Protein AF-A0A7J7NCN2-F1 (afdb_monomer_lite)

pLDDT: mean 70.01, std 17.48, range [32.94, 92.94]

Organism: NCBI:txid39325

Foldseek 3Di:
DKEWDKDFDQFDADPVVVVVDPDPQRAGFTQTFIDDPRDTPGGFGEDTPGDTPDPVCFAAVDDPVSCVPGDYLVVVLVVVCVVCPPAAYEYAPCVVVCSNSVHDDDPVSYHHLQCPPVCDDVNHGDDPQVVCCPPVVDHDDPTHNPD

Radius of gyration: 15.98 Å; chains: 1; bounding box: 39×32×40 Å

InterPro domains:
  IPR012337 Ribonuclease H-like superfamily [SSF53098] (34-145)
  IPR013520 Ribonuclease H-like domain [PF00929] (41-145)
  IPR013520 Ribonuclease H-like domain [SM00479] (7-146)
  IPR036397 Ribonuclease H superfamily [G3DSA:3.30.420.10] (26-146)
  IPR047021 RNA exonuclease REXO1/REXO3/REXO4-like [PTHR12801] (37-146)

Structure (mmCIF, N/CA/C/O backbone):
data_AF-A0A7J7NCN2-F1
#
_entry.id   AF-A0A7J7NCN2-F1
#
loop_
_atom_site.group_PDB
_atom_site.id
_atom_site.type_symbol
_atom_site.label_atom_id
_atom_site.label_alt_id
_atom_site.label_comp_id
_atom_site.label_asym_id
_atom_site.label_entity_id
_atom_site.label_seq_id
_atom_site.pdbx_PDB_ins_code
_atom_site.Cartn_x
_atom_site.Cartn_y
_atom_site.Cartn_z
_atom_site.occupancy
_atom_site.B_iso_or_equiv
_atom_site.auth_seq_id
_atom_site.auth_comp_id
_atom_site.auth_asym_id
_atom_site.auth_atom_id
_atom_site.pdbx_PDB_model_num
ATOM 1 N N . MET A 1 1 ? -15.466 -0.852 -0.815 1.00 41.69 1 MET A N 1
ATOM 2 C CA . MET A 1 1 ? -14.340 -0.878 0.136 1.00 41.69 1 MET A CA 1
ATOM 3 C C . MET A 1 1 ? -13.257 -1.763 -0.450 1.00 41.69 1 MET A C 1
ATOM 5 O O . MET A 1 1 ? -13.528 -2.941 -0.668 1.00 41.69 1 MET A O 1
ATOM 9 N N . ILE A 1 2 ? -12.103 -1.184 -0.772 1.00 48.12 2 ILE A N 1
ATOM 10 C CA . ILE A 1 2 ? -10.916 -1.919 -1.225 1.00 48.12 2 ILE A CA 1
ATOM 11 C C . ILE A 1 2 ? -9.876 -1.838 -0.115 1.00 48.12 2 ILE A C 1
ATOM 13 O O . ILE A 1 2 ? -9.614 -0.745 0.386 1.00 48.12 2 ILE A O 1
ATOM 17 N N . TYR A 1 3 ? -9.318 -2.981 0.271 1.00 45.12 3 TYR A N 1
ATOM 18 C CA . TYR A 1 3 ? -8.183 -3.043 1.174 1.00 45.12 3 TYR A CA 1
ATOM 19 C C . TYR A 1 3 ? -6.901 -3.167 0.356 1.00 45.12 3 TYR A C 1
ATOM 21 O O . TYR A 1 3 ? -6.768 -4.095 -0.439 1.00 45.12 3 TYR A O 1
ATOM 29 N N . ILE A 1 4 ? -5.984 -2.216 0.515 1.00 47.41 4 ILE A N 1
ATOM 30 C CA . ILE A 1 4 ? -4.667 -2.287 -0.121 1.00 47.41 4 ILE A CA 1
ATOM 31 C C . ILE A 1 4 ? -3.673 -2.668 0.963 1.00 47.41 4 ILE A C 1
ATOM 33 O O . ILE A 1 4 ? -3.488 -1.933 1.934 1.00 47.41 4 ILE A O 1
ATOM 37 N N . GLN A 1 5 ? -3.034 -3.815 0.775 1.00 47.44 5 GLN A N 1
ATOM 38 C CA . GLN A 1 5 ? -1.798 -4.139 1.461 1.00 47.44 5 GLN A CA 1
ATOM 39 C C . GLN A 1 5 ? -0.704 -4.091 0.409 1.00 47.44 5 GLN A C 1
ATOM 41 O O . GLN A 1 5 ? -0.437 -5.080 -0.270 1.00 47.44 5 GLN A O 1
ATOM 46 N N . GLY A 1 6 ? -0.110 -2.917 0.222 1.00 45.88 6 GLY A N 1
ATOM 47 C CA . GLY A 1 6 ? 1.096 -2.833 -0.574 1.00 45.88 6 GLY A CA 1
ATOM 48 C C . GLY A 1 6 ? 2.297 -3.131 0.312 1.00 45.88 6 GLY A C 1
ATOM 49 O O . GLY A 1 6 ? 2.403 -2.711 1.466 1.00 45.88 6 GLY A O 1
ATOM 50 N N . MET A 1 7 ? 3.207 -3.929 -0.225 1.00 47.91 7 MET A N 1
ATOM 51 C CA . MET A 1 7 ? 4.529 -4.097 0.343 1.00 47.91 7 MET A CA 1
ATOM 52 C C . MET A 1 7 ? 5.510 -3.357 -0.537 1.00 47.91 7 MET A C 1
ATOM 54 O O . MET A 1 7 ? 6.036 -3.885 -1.512 1.00 47.91 7 MET A O 1
ATOM 58 N N . PHE A 1 8 ? 5.773 -2.114 -0.163 1.00 46.22 8 PHE A N 1
ATOM 59 C CA . PHE A 1 8 ? 6.905 -1.388 -0.707 1.00 46.22 8 PHE A CA 1
ATOM 60 C C . PHE A 1 8 ? 8.116 -1.722 0.126 1.00 46.22 8 PHE A C 1
ATOM 62 O O . PHE A 1 8 ? 8.382 -1.106 1.159 1.00 46.22 8 PHE A O 1
ATOM 69 N N . LEU A 1 9 ? 8.843 -2.734 -0.326 1.00 42.78 9 LEU A N 1
ATOM 70 C CA . LEU A 1 9 ? 10.180 -2.951 0.176 1.00 42.78 9 LEU A CA 1
ATOM 71 C C . LEU A 1 9 ? 11.125 -2.026 -0.591 1.00 42.78 9 LEU A C 1
ATOM 73 O O . LEU A 1 9 ? 11.116 -2.023 -1.823 1.00 42.78 9 LEU A O 1
ATOM 77 N N . PRO A 1 10 ? 11.917 -1.202 0.115 1.00 41.31 10 PRO A N 1
ATOM 78 C CA . PRO A 1 10 ? 12.903 -0.370 -0.543 1.00 41.31 10 PRO A CA 1
ATOM 79 C C . PRO A 1 10 ? 13.975 -1.286 -1.135 1.00 41.31 10 PRO A C 1
ATOM 81 O O . PRO A 1 10 ? 14.637 -2.009 -0.384 1.00 41.31 10 PRO A O 1
ATOM 84 N N . PHE A 1 11 ? 14.136 -1.249 -2.457 1.00 44.00 11 PHE A N 1
ATOM 85 C CA . PHE A 1 11 ? 15.334 -1.732 -3.140 1.00 44.00 11 PHE A CA 1
ATOM 86 C C . PHE A 1 11 ? 16.257 -0.562 -3.436 1.00 44.00 11 PHE A C 1
ATOM 88 O O . PHE A 1 11 ? 15.847 0.599 -3.497 1.00 44.00 11 PHE A O 1
ATOM 95 N N . THR A 1 12 ? 17.521 -0.894 -3.632 1.00 40.44 12 THR A N 1
ATOM 96 C CA . THR A 1 12 ? 18.534 0.052 -4.077 1.00 40.44 12 THR A CA 1
ATOM 97 C C . THR A 1 12 ? 18.497 0.125 -5.605 1.00 40.44 12 THR A C 1
ATOM 99 O O . THR A 1 12 ? 18.320 -0.896 -6.273 1.00 40.44 12 THR A O 1
ATOM 102 N N . VAL A 1 13 ? 18.635 1.330 -6.159 1.00 40.75 13 VAL A N 1
ATOM 103 C CA . VAL A 1 13 ? 18.856 1.589 -7.595 1.00 40.75 13 VAL A CA 1
ATOM 104 C C . VAL A 1 13 ? 20.344 1.869 -7.838 1.00 40.75 13 VAL A C 1
ATOM 106 O O . VAL A 1 13 ? 21.108 2.040 -6.888 1.00 40.75 13 VAL A O 1
ATOM 109 N N . SER A 1 14 ? 20.810 1.871 -9.090 1.00 38.72 14 SER A N 1
ATOM 110 C CA . SER A 1 14 ? 22.231 2.120 -9.374 1.00 38.72 14 SER A CA 1
ATOM 111 C C . SER A 1 14 ? 22.681 3.518 -8.905 1.00 38.72 14 SER A C 1
ATOM 113 O O . SER A 1 14 ? 21.959 4.507 -9.037 1.00 38.72 14 SER A O 1
ATOM 115 N N . ARG A 1 15 ? 23.920 3.617 -8.391 1.00 42.84 15 ARG A N 1
ATOM 116 C CA . ARG A 1 15 ? 24.524 4.875 -7.889 1.00 42.84 15 ARG A CA 1
ATOM 117 C C . ARG A 1 15 ? 24.572 6.002 -8.928 1.00 42.84 15 ARG A C 1
ATOM 119 O O . ARG A 1 15 ? 24.585 7.176 -8.568 1.00 42.84 15 ARG A O 1
ATOM 126 N N . GLU A 1 16 ? 24.641 5.655 -10.209 1.00 46.47 16 GLU A N 1
ATOM 127 C CA . GLU A 1 16 ? 24.637 6.610 -11.325 1.00 46.47 16 GLU A CA 1
ATOM 128 C C . GLU A 1 16 ? 23.280 7.320 -11.449 1.00 46.47 16 GLU A C 1
ATOM 130 O O . GLU A 1 16 ? 23.233 8.518 -11.728 1.00 46.47 16 GLU A O 1
ATOM 135 N N . TYR A 1 17 ? 22.184 6.620 -11.141 1.00 46.00 17 TYR A N 1
ATOM 136 C CA . TYR A 1 17 ? 20.831 7.162 -11.187 1.00 46.00 17 TYR A CA 1
ATOM 137 C C . TYR A 1 17 ? 20.506 8.035 -9.966 1.00 46.00 17 TYR A C 1
ATOM 139 O O . TYR A 1 17 ? 19.959 9.127 -10.142 1.00 46.00 17 TYR A O 1
ATOM 147 N N . GLU A 1 18 ? 20.921 7.629 -8.754 1.00 46.97 18 GLU A N 1
ATOM 148 C CA . GLU A 1 18 ? 20.779 8.440 -7.524 1.00 46.97 18 GLU A CA 1
ATOM 149 C C . GLU A 1 18 ? 21.365 9.852 -7.683 1.00 46.97 18 GLU A C 1
ATOM 151 O O . GLU A 1 18 ? 20.870 10.809 -7.095 1.00 46.97 18 GLU A O 1
ATOM 156 N N . ARG A 1 19 ? 22.411 9.992 -8.508 1.00 45.38 19 ARG A N 1
ATOM 157 C CA . ARG A 1 19 ? 23.046 11.280 -8.816 1.00 45.38 19 ARG A CA 1
ATOM 158 C C . ARG A 1 19 ? 22.308 12.095 -9.881 1.00 45.38 19 ARG A C 1
ATOM 160 O O . ARG A 1 19 ? 22.432 13.317 -9.882 1.00 45.38 19 ARG A O 1
ATOM 167 N N . SER A 1 20 ? 21.567 11.447 -10.782 1.00 41.50 20 SER A N 1
ATOM 168 C CA . SER A 1 20 ? 20.854 12.108 -11.887 1.00 41.50 20 SER A CA 1
ATOM 169 C C . SER A 1 20 ? 19.503 12.699 -11.466 1.00 41.50 20 SER A C 1
ATOM 171 O O . SER A 1 20 ? 19.080 13.729 -11.994 1.00 41.50 20 SER A O 1
ATOM 173 N N . VAL A 1 21 ? 18.847 12.106 -10.464 1.00 45.19 21 VAL A N 1
ATOM 174 C CA . VAL A 1 21 ? 17.552 12.568 -9.960 1.00 45.19 21 VAL A CA 1
ATOM 175 C C . VAL A 1 21 ? 17.769 13.379 -8.686 1.00 45.19 21 VAL A C 1
ATOM 177 O O . VAL A 1 21 ? 17.943 12.830 -7.605 1.00 45.19 21 VAL A O 1
ATOM 180 N N . LYS A 1 22 ? 17.704 14.714 -8.779 1.00 33.81 22 LYS A N 1
ATOM 181 C CA . LYS A 1 22 ? 17.695 15.638 -7.619 1.00 33.81 22 LYS A CA 1
ATOM 182 C C . LYS A 1 22 ? 16.411 15.540 -6.764 1.00 33.81 22 LYS A C 1
ATOM 184 O O . LYS A 1 22 ? 15.972 16.530 -6.184 1.00 33.81 22 LYS A O 1
ATOM 189 N N . ALA A 1 23 ? 15.777 14.374 -6.691 1.00 36.94 23 ALA A N 1
ATOM 190 C CA . ALA A 1 23 ? 14.61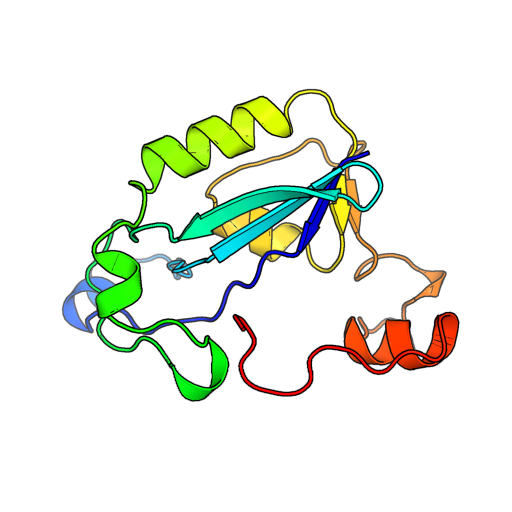9 14.117 -5.849 1.00 36.94 23 ALA A CA 1
ATOM 191 C C . ALA A 1 23 ? 14.693 12.675 -5.320 1.00 36.94 23 ALA A C 1
ATOM 193 O O . ALA A 1 23 ? 14.794 11.748 -6.122 1.00 36.94 23 ALA A O 1
ATOM 194 N N . PRO A 1 24 ? 14.616 12.451 -3.996 1.00 32.94 24 PRO A N 1
ATOM 195 C CA . PRO A 1 24 ? 14.602 11.112 -3.422 1.00 32.94 24 PRO A CA 1
ATOM 196 C C . PRO A 1 24 ? 13.253 10.444 -3.730 1.00 32.94 24 PRO A C 1
ATOM 198 O O . PRO A 1 24 ? 12.290 10.529 -2.959 1.00 32.94 24 PRO A O 1
ATOM 201 N N . GLY A 1 25 ? 13.154 9.824 -4.904 1.00 39.91 25 GLY A N 1
ATOM 202 C CA . GLY A 1 25 ? 12.074 8.920 -5.271 1.00 39.91 25 GLY A CA 1
ATOM 203 C C . GLY A 1 25 ? 12.375 7.532 -4.718 1.00 39.91 25 GLY A C 1
ATOM 204 O O . GLY A 1 25 ? 13.391 6.939 -5.050 1.00 39.91 25 GLY A O 1
ATOM 205 N N . GLN A 1 26 ? 11.512 7.006 -3.849 1.00 40.53 26 GLN A N 1
ATOM 206 C CA . GLN A 1 26 ? 11.526 5.577 -3.538 1.00 40.53 26 GLN A CA 1
ATOM 207 C C . GLN A 1 26 ? 11.023 4.839 -4.776 1.00 40.53 26 GLN A C 1
ATOM 209 O O . GLN A 1 26 ? 9.851 4.960 -5.129 1.00 40.53 26 GLN A O 1
ATOM 214 N N . HIS A 1 27 ? 11.918 4.124 -5.449 1.00 47.00 27 HIS A N 1
ATOM 215 C CA . HIS A 1 27 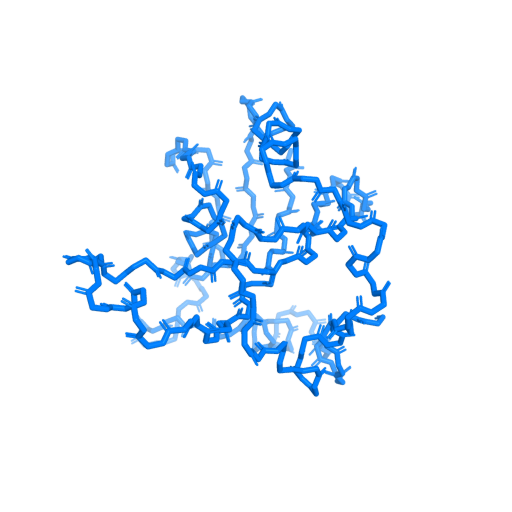? 11.556 3.233 -6.542 1.00 47.00 27 HIS A CA 1
ATOM 216 C C . HIS A 1 27 ? 10.927 1.967 -5.953 1.00 47.00 27 HIS A C 1
ATOM 218 O O . HIS A 1 27 ? 11.297 1.543 -4.855 1.00 47.00 27 HIS A O 1
ATOM 224 N N . SER A 1 28 ? 9.942 1.393 -6.650 1.00 46.00 28 SER A N 1
ATOM 225 C CA . SER A 1 28 ? 9.103 0.289 -6.162 1.00 46.00 28 SER A CA 1
ATOM 226 C C . SER A 1 28 ? 9.119 -0.961 -7.058 1.00 46.00 28 SER A C 1
ATOM 228 O O . SER A 1 28 ? 8.935 -0.901 -8.268 1.00 46.00 28 SER A O 1
ATOM 230 N N . LEU A 1 29 ? 9.387 -2.094 -6.409 1.00 45.12 29 LEU A N 1
ATOM 231 C CA . LEU A 1 29 ? 9.330 -3.467 -6.884 1.00 45.12 29 LEU A CA 1
ATOM 232 C C . LEU A 1 29 ? 8.312 -4.084 -5.953 1.00 45.12 29 LEU A C 1
ATOM 234 O O . LEU A 1 29 ? 8.576 -4.214 -4.757 1.00 45.12 29 LEU A O 1
ATOM 238 N N . GLY A 1 30 ? 7.128 -4.349 -6.473 1.00 48.34 30 GLY A N 1
ATOM 239 C CA . GLY A 1 30 ? 6.011 -4.770 -5.654 1.00 48.34 30 GLY A CA 1
ATOM 240 C C . GLY A 1 30 ? 5.27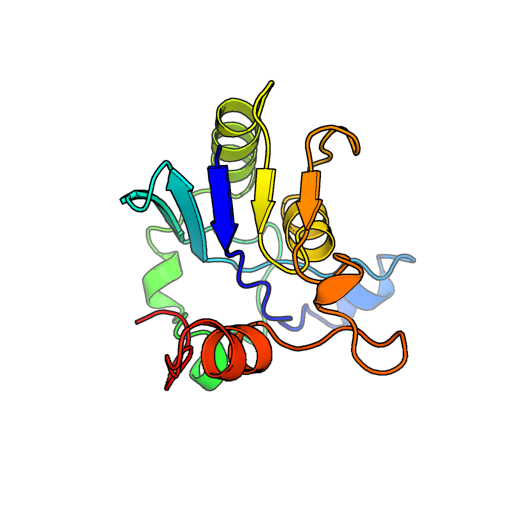3 -5.908 -6.322 1.00 48.34 30 GLY A C 1
ATOM 241 O O . GLY A 1 30 ? 4.950 -5.846 -7.507 1.00 48.34 30 GLY A O 1
ATOM 242 N N . CYS A 1 31 ? 4.997 -6.934 -5.531 1.00 47.09 31 CYS A N 1
ATOM 243 C CA . CYS A 1 31 ? 3.719 -7.615 -5.612 1.00 47.09 31 CYS A CA 1
ATOM 244 C C . CYS A 1 31 ? 2.685 -6.641 -5.016 1.00 47.09 31 CYS A C 1
ATOM 246 O O . CYS A 1 31 ? 2.873 -6.122 -3.909 1.00 47.09 31 CYS A O 1
ATOM 248 N N . HIS A 1 32 ? 1.646 -6.302 -5.778 1.00 56.12 32 HIS A N 1
ATOM 249 C CA . HIS A 1 32 ? 0.531 -5.512 -5.257 1.00 56.12 32 HIS A CA 1
ATOM 250 C C . HIS A 1 32 ? -0.617 -6.458 -4.965 1.00 56.12 32 HIS A C 1
ATOM 252 O O . HIS A 1 32 ? -1.162 -7.026 -5.904 1.00 56.12 32 HIS A O 1
ATOM 258 N N . ILE A 1 33 ? -1.005 -6.574 -3.694 1.00 53.09 33 ILE A N 1
ATOM 259 C CA . ILE A 1 33 ? -2.192 -7.331 -3.314 1.00 53.09 33 ILE A CA 1
ATOM 260 C C . ILE A 1 33 ? -3.315 -6.348 -2.988 1.00 53.09 33 ILE A C 1
ATOM 262 O O . ILE A 1 33 ? -3.281 -5.645 -1.971 1.00 53.09 33 ILE A O 1
ATOM 266 N N . LEU A 1 34 ? -4.315 -6.268 -3.867 1.00 55.03 34 LEU A N 1
ATOM 267 C CA . LEU A 1 34 ? -5.569 -5.583 -3.560 1.00 55.03 34 LEU A CA 1
ATOM 268 C C . LEU A 1 34 ? -6.616 -6.610 -3.157 1.00 55.03 34 LEU A C 1
ATOM 270 O O . LEU A 1 34 ? -6.830 -7.606 -3.845 1.00 55.03 34 LEU A O 1
ATOM 274 N N . PHE A 1 35 ? -7.317 -6.324 -2.065 1.00 49.50 35 PHE A N 1
ATOM 275 C CA . PHE A 1 35 ? -8.423 -7.128 -1.576 1.00 49.50 35 PHE A CA 1
ATOM 276 C C . PHE A 1 35 ? -9.743 -6.369 -1.707 1.00 49.50 35 PHE A C 1
ATOM 278 O O . PHE A 1 35 ? -9.841 -5.183 -1.387 1.00 49.50 35 PHE A O 1
ATOM 285 N N . ILE A 1 36 ? -10.809 -7.066 -2.089 1.00 49.00 36 ILE A N 1
ATOM 286 C CA . ILE A 1 36 ? -12.184 -6.564 -1.999 1.00 49.00 36 ILE A CA 1
ATOM 287 C C . ILE A 1 36 ? -12.985 -7.556 -1.167 1.00 49.00 36 ILE A C 1
ATOM 289 O O . ILE A 1 36 ? -13.110 -8.721 -1.531 1.00 49.00 36 ILE A O 1
ATOM 293 N N . LYS A 1 37 ? -13.544 -7.086 -0.043 1.00 51.91 37 LYS A N 1
ATOM 294 C CA . LYS A 1 37 ? -14.352 -7.908 0.880 1.00 51.91 37 LYS A CA 1
ATOM 295 C C . LYS A 1 37 ? -13.644 -9.204 1.333 1.00 51.91 37 LYS A C 1
ATOM 297 O O . LYS A 1 37 ? -14.283 -10.239 1.455 1.00 51.91 37 LYS A O 1
ATOM 302 N N . GLY A 1 38 ? -12.330 -9.144 1.560 1.00 57.22 38 GLY A N 1
ATOM 303 C CA . GLY A 1 38 ? -11.530 -10.291 2.013 1.00 57.22 38 GLY A CA 1
ATOM 304 C C . GLY A 1 38 ? -11.015 -11.213 0.903 1.00 57.22 38 GLY A C 1
ATOM 305 O O . GLY A 1 38 ? -10.211 -12.086 1.196 1.00 57.22 38 GLY A O 1
ATOM 306 N N . ASN A 1 39 ? -11.399 -10.994 -0.358 1.00 59.38 39 ASN A N 1
ATOM 307 C CA . ASN A 1 39 ? -10.870 -11.749 -1.496 1.00 59.38 39 ASN A CA 1
ATOM 308 C C . ASN A 1 39 ? -9.761 -10.968 -2.192 1.00 59.38 39 ASN A C 1
ATOM 310 O O . ASN A 1 39 ?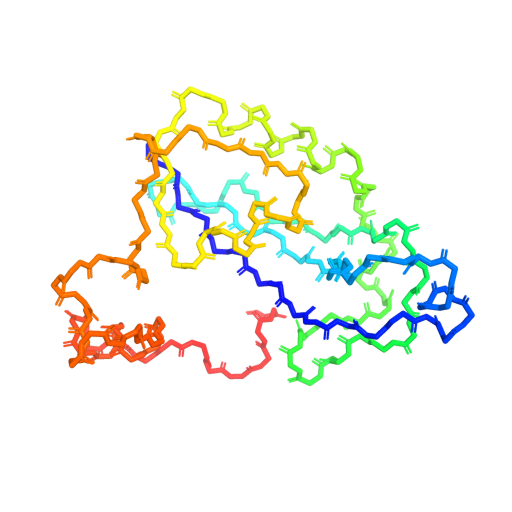 -9.926 -9.769 -2.431 1.00 59.38 39 ASN A O 1
ATOM 314 N N . VAL A 1 40 ? -8.672 -11.648 -2.547 1.00 67.12 40 VAL A N 1
ATOM 315 C CA . VAL A 1 40 ? -7.628 -11.104 -3.423 1.00 67.12 40 VAL A CA 1
ATOM 316 C C . VAL A 1 40 ? -8.243 -10.858 -4.799 1.00 67.12 40 VAL A C 1
ATOM 318 O O . VAL A 1 40 ? -8.786 -11.774 -5.411 1.00 67.12 40 VAL A O 1
ATOM 321 N N . VAL A 1 41 ? -8.197 -9.615 -5.271 1.00 70.81 41 VAL A N 1
ATOM 322 C CA . VAL A 1 41 ? -8.700 -9.220 -6.601 1.00 70.81 41 VAL A CA 1
ATOM 32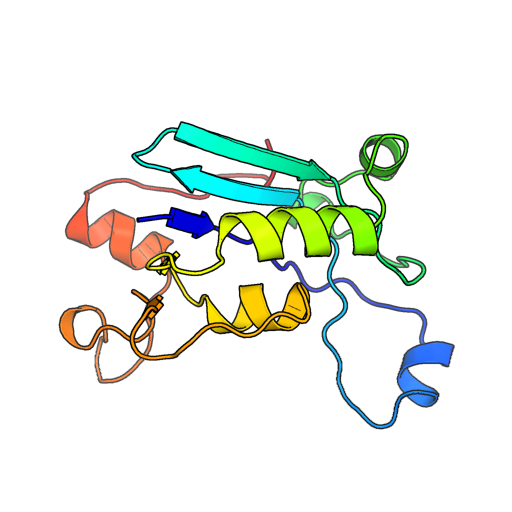3 C C . VAL A 1 41 ? -7.595 -8.784 -7.550 1.00 70.81 41 VAL A C 1
ATOM 325 O O . VAL A 1 41 ? -7.838 -8.605 -8.739 1.00 70.81 41 VAL A O 1
ATOM 328 N N . TYR A 1 42 ? -6.395 -8.586 -7.022 1.00 72.19 42 TYR A N 1
ATOM 329 C CA . TYR A 1 42 ? -5.215 -8.246 -7.788 1.00 72.19 42 TYR A CA 1
ATOM 330 C C . TYR A 1 42 ? -4.018 -8.744 -6.997 1.00 72.19 42 TYR A C 1
ATOM 332 O O . TYR A 1 42 ? -3.883 -8.347 -5.845 1.00 72.19 42 TYR A O 1
ATOM 340 N N . ASP A 1 43 ? -3.220 -9.621 -7.591 1.00 75.62 43 ASP A N 1
ATOM 341 C CA . ASP A 1 43 ? -1.960 -10.124 -7.047 1.00 75.62 43 ASP A CA 1
ATOM 342 C C . ASP A 1 43 ? -1.041 -10.424 -8.227 1.00 75.62 43 ASP A C 1
ATOM 344 O O . ASP A 1 43 ? -1.211 -11.408 -8.944 1.00 75.62 43 ASP A O 1
ATOM 348 N N . GLU A 1 44 ? -0.152 -9.480 -8.510 1.00 74.12 44 GLU A N 1
ATOM 349 C CA . GLU A 1 44 ? 0.681 -9.499 -9.705 1.00 74.12 44 GLU A CA 1
ATOM 350 C C . GLU A 1 44 ? 2.082 -9.006 -9.365 1.00 74.12 44 GLU A C 1
ATOM 352 O O . GLU A 1 44 ? 2.250 -7.979 -8.695 1.00 74.12 44 GLU A O 1
ATOM 357 N N . TYR A 1 45 ? 3.096 -9.690 -9.898 1.00 74.94 45 TYR A N 1
ATOM 358 C CA . TYR A 1 45 ? 4.456 -9.166 -9.914 1.00 74.94 45 TYR A CA 1
ATOM 359 C C . TYR A 1 45 ? 4.554 -8.038 -10.935 1.00 74.94 45 TYR A C 1
ATOM 361 O O . TYR A 1 45 ? 4.200 -8.213 -12.104 1.00 74.94 45 TYR A O 1
ATOM 369 N N . VAL A 1 46 ? 5.093 -6.897 -10.514 1.00 75.31 46 VAL A N 1
ATOM 370 C CA . VAL A 1 46 ? 5.274 -5.738 -11.388 1.00 75.31 46 VAL A CA 1
ATOM 371 C C . VAL A 1 46 ? 6.749 -5.493 -11.655 1.00 75.31 46 VAL A C 1
ATOM 373 O O . VAL A 1 46 ? 7.572 -5.406 -10.741 1.00 75.31 46 VAL A O 1
ATOM 376 N N . ARG A 1 47 ? 7.088 -5.371 -12.941 1.00 73.19 47 ARG A N 1
ATOM 377 C CA . ARG A 1 47 ? 8.425 -5.007 -13.385 1.00 73.19 47 ARG A CA 1
ATOM 378 C C . ARG A 1 47 ? 8.643 -3.521 -13.092 1.00 73.19 47 ARG A C 1
ATOM 380 O O . ARG A 1 47 ? 7.866 -2.700 -13.576 1.00 73.19 47 ARG A O 1
ATOM 387 N N . PRO A 1 48 ? 9.689 -3.162 -12.339 1.00 69.38 48 PRO A N 1
ATOM 388 C CA . PRO A 1 48 ? 10.008 -1.771 -12.066 1.00 69.38 48 PRO A CA 1
ATOM 389 C C . PRO A 1 48 ? 10.430 -1.075 -13.358 1.00 69.38 48 PRO A C 1
ATOM 391 O O . PRO A 1 48 ? 10.990 -1.703 -14.258 1.00 69.38 48 PRO A O 1
ATOM 394 N N . MET A 1 49 ? 10.194 0.235 -13.428 1.00 66.88 49 MET A N 1
ATOM 395 C CA . MET A 1 49 ? 10.654 1.046 -14.562 1.00 66.88 49 MET A CA 1
ATOM 396 C C . MET A 1 49 ? 12.185 1.087 -14.668 1.00 66.88 49 MET A C 1
ATOM 398 O O . MET A 1 49 ? 12.718 1.263 -15.757 1.00 66.88 49 MET A O 1
ATOM 402 N N . GLU A 1 50 ? 12.878 0.897 -13.543 1.00 68.44 50 GLU A N 1
ATOM 403 C CA . GLU A 1 50 ? 14.330 1.011 -13.431 1.00 68.44 50 GLU A CA 1
ATOM 404 C C . GLU A 1 50 ? 14.999 -0.333 -13.146 1.00 68.44 50 GLU A C 1
ATOM 406 O O . GLU A 1 50 ? 14.402 -1.254 -12.577 1.00 68.44 50 GLU A O 1
ATOM 411 N N . ARG A 1 51 ? 16.285 -0.437 -13.500 1.00 66.25 51 ARG A N 1
ATOM 412 C CA . ARG A 1 51 ? 17.075 -1.640 -13.229 1.00 66.25 51 ARG A CA 1
ATOM 413 C C . ARG A 1 51 ? 17.271 -1.832 -11.726 1.00 66.25 51 ARG A C 1
ATOM 415 O O . ARG A 1 51 ? 17.811 -0.978 -11.027 1.00 66.25 51 ARG A O 1
ATOM 422 N N . VAL A 1 52 ? 16.914 -3.021 -11.263 1.00 66.38 52 VAL A N 1
ATOM 423 C CA . VAL A 1 52 ? 17.113 -3.454 -9.880 1.00 66.38 52 VAL A CA 1
ATOM 424 C C . VAL A 1 52 ? 18.555 -3.885 -9.671 1.00 66.38 52 VAL A C 1
ATOM 426 O O . VAL A 1 52 ? 19.060 -4.708 -10.438 1.00 66.38 52 VAL A O 1
ATOM 429 N N . VAL A 1 53 ? 19.201 -3.366 -8.625 1.00 66.25 53 VAL A N 1
ATOM 430 C CA . VAL A 1 53 ? 20.521 -3.852 -8.184 1.00 66.25 53 VAL A CA 1
ATOM 431 C C . VAL A 1 53 ? 20.445 -4.781 -6.972 1.00 66.25 53 VAL A C 1
ATOM 433 O O . VAL A 1 53 ? 21.307 -5.643 -6.848 1.00 66.25 53 VAL A O 1
ATOM 436 N N . ASP A 1 54 ? 19.407 -4.682 -6.135 1.00 65.75 54 ASP A N 1
ATOM 437 C CA . ASP A 1 54 ? 19.182 -5.606 -5.014 1.00 65.75 54 ASP A CA 1
ATOM 438 C C . ASP A 1 54 ? 17.684 -5.862 -4.772 1.00 65.75 54 ASP A C 1
ATOM 440 O O . ASP A 1 54 ? 16.922 -4.935 -4.514 1.00 65.75 54 ASP A O 1
ATOM 444 N N . PHE A 1 55 ? 17.258 -7.125 -4.837 1.00 64.50 55 PHE A N 1
ATOM 445 C CA . PHE A 1 55 ? 15.866 -7.542 -4.616 1.00 64.50 55 PHE A CA 1
ATOM 446 C C . PHE A 1 55 ? 15.504 -7.719 -3.139 1.00 64.50 55 PHE A C 1
ATOM 448 O O . PHE A 1 55 ? 14.317 -7.812 -2.814 1.00 64.50 55 PHE A O 1
ATOM 455 N N . ARG A 1 56 ? 16.506 -7.797 -2.249 1.00 63.88 56 ARG A N 1
ATOM 456 C CA . ARG A 1 56 ? 16.340 -8.091 -0.818 1.00 63.88 56 ARG A CA 1
ATOM 457 C C . ARG A 1 56 ? 15.457 -9.315 -0.574 1.00 63.88 56 ARG A C 1
ATOM 459 O O . ARG A 1 56 ? 14.524 -9.261 0.224 1.00 63.88 56 ARG A O 1
ATOM 466 N N . THR A 1 57 ? 15.742 -10.403 -1.290 1.00 68.06 57 THR A N 1
ATOM 467 C CA . THR A 1 57 ? 14.923 -11.627 -1.360 1.00 68.06 57 THR A CA 1
ATOM 468 C C . THR A 1 57 ? 14.535 -12.184 0.010 1.00 68.06 57 THR A C 1
ATOM 470 O O . THR A 1 57 ? 13.404 -12.609 0.180 1.00 68.06 57 THR A O 1
ATOM 473 N N . GLU A 1 58 ? 15.423 -12.124 1.005 1.00 64.44 58 GLU A N 1
ATOM 474 C CA . GLU A 1 58 ? 15.154 -12.597 2.379 1.00 64.44 58 GLU A CA 1
ATOM 475 C C . GLU A 1 58 ? 13.980 -11.870 3.053 1.00 64.44 58 GLU A C 1
ATOM 477 O O . GLU A 1 58 ? 13.350 -12.383 3.972 1.00 64.44 58 GLU A O 1
ATOM 482 N N . ILE A 1 59 ? 13.696 -10.651 2.595 1.00 60.66 59 ILE A N 1
ATOM 483 C CA . ILE A 1 59 ? 12.616 -9.808 3.096 1.00 60.66 59 ILE A CA 1
ATOM 484 C C . ILE A 1 59 ? 11.460 -9.820 2.092 1.00 60.66 59 ILE A C 1
ATOM 486 O O . ILE A 1 59 ? 10.304 -9.957 2.481 1.00 60.66 59 ILE A O 1
ATOM 490 N N . SER A 1 60 ? 11.747 -9.693 0.795 1.00 61.12 60 SER A N 1
ATOM 491 C CA . SER A 1 60 ? 10.721 -9.556 -0.241 1.00 61.12 60 SER A CA 1
ATOM 492 C C . SER A 1 60 ? 10.105 -10.858 -0.713 1.00 61.12 60 SER A C 1
ATOM 494 O O . SER A 1 60 ? 8.985 -10.824 -1.208 1.00 61.12 60 SER A O 1
ATOM 496 N N . GLY A 1 61 ? 10.812 -11.981 -0.609 1.00 68.50 61 GLY A N 1
ATOM 497 C CA . GLY A 1 61 ? 10.471 -13.226 -1.300 1.00 68.50 61 GLY A CA 1
ATOM 498 C C . GLY A 1 61 ? 10.624 -13.149 -2.828 1.00 68.50 61 GLY A C 1
ATOM 499 O O . GLY A 1 61 ? 10.539 -14.174 -3.500 1.00 68.50 61 GLY A O 1
ATOM 500 N N . ILE A 1 62 ? 10.894 -11.964 -3.400 1.00 71.00 62 ILE A N 1
ATOM 501 C CA . ILE A 1 62 ? 10.966 -11.742 -4.849 1.00 71.00 62 ILE A CA 1
ATOM 502 C C . ILE A 1 62 ? 12.321 -12.206 -5.368 1.00 71.00 62 ILE A C 1
ATOM 504 O O . ILE A 1 62 ? 13.376 -11.731 -4.948 1.00 71.00 62 ILE A O 1
ATOM 508 N N . ARG A 1 63 ? 12.293 -13.096 -6.354 1.00 75.19 63 ARG A N 1
ATOM 509 C CA . ARG A 1 63 ? 13.472 -13.612 -7.044 1.00 75.19 63 ARG A CA 1
ATOM 510 C C . ARG A 1 63 ? 13.485 -13.111 -8.489 1.00 75.19 63 ARG A C 1
ATOM 512 O O . ARG A 1 63 ? 12.431 -12.884 -9.082 1.00 75.19 63 ARG A O 1
ATOM 519 N N . PRO A 1 64 ? 14.660 -13.044 -9.142 1.00 74.81 64 PRO A N 1
ATOM 520 C CA . PRO A 1 64 ? 14.747 -12.647 -10.552 1.00 74.81 64 PRO A CA 1
ATOM 521 C C . PRO A 1 64 ? 13.851 -13.475 -11.488 1.00 74.81 64 PRO A C 1
ATOM 523 O O . PRO A 1 64 ? 13.388 -12.988 -12.517 1.00 74.81 64 PRO A O 1
ATOM 526 N N . ARG A 1 65 ? 13.579 -14.738 -11.126 1.00 80.00 65 ARG A N 1
ATOM 527 C CA . ARG A 1 65 ? 12.694 -15.626 -11.889 1.00 80.00 65 ARG A CA 1
ATOM 528 C C . ARG A 1 65 ? 11.231 -15.177 -11.885 1.00 80.00 65 ARG A C 1
ATOM 530 O O . ARG A 1 65 ? 10.567 -15.419 -12.889 1.00 80.00 65 ARG A O 1
ATOM 537 N N . ASP A 1 66 ? 10.774 -14.516 -10.828 1.00 72.94 66 ASP A N 1
ATOM 538 C CA . ASP A 1 66 ? 9.385 -14.067 -10.677 1.00 72.94 66 ASP A CA 1
ATOM 539 C C . ASP A 1 66 ? 9.109 -12.877 -11.611 1.00 72.94 66 ASP A C 1
ATOM 541 O O . ASP A 1 66 ? 8.027 -12.733 -12.175 1.00 72.94 66 ASP A O 1
ATOM 545 N N . LEU A 1 67 ? 10.155 -12.106 -11.933 1.00 73.25 67 LEU A N 1
ATOM 546 C CA . LEU A 1 67 ? 10.088 -10.991 -12.880 1.00 73.25 67 LEU A CA 1
ATOM 547 C C . LEU A 1 67 ? 10.050 -11.396 -14.358 1.00 73.25 67 LEU A C 1
ATOM 549 O O . LEU A 1 67 ? 9.823 -10.544 -15.227 1.00 73.25 67 LEU A O 1
ATOM 553 N N . ARG A 1 68 ? 10.228 -12.687 -14.671 1.00 76.38 68 ARG A N 1
ATOM 554 C CA . ARG A 1 68 ? 10.112 -13.182 -16.052 1.00 76.38 68 ARG A CA 1
ATOM 555 C C . ARG A 1 68 ? 8.689 -13.056 -16.591 1.00 76.38 68 ARG A C 1
ATOM 557 O O . ARG A 1 68 ? 8.532 -12.781 -17.774 1.00 76.38 68 ARG A O 1
ATOM 564 N N . LYS A 1 69 ? 7.684 -13.219 -15.725 1.00 74.75 69 LYS A N 1
ATOM 565 C CA . LYS A 1 69 ? 6.256 -13.074 -16.057 1.00 74.75 69 LYS A CA 1
ATOM 566 C C . LYS A 1 69 ? 5.633 -11.796 -15.486 1.00 74.75 69 LYS A C 1
ATOM 568 O O . LYS A 1 69 ? 4.422 -11.636 -15.563 1.00 74.75 69 LYS A O 1
ATOM 573 N N . ALA A 1 70 ? 6.442 -10.906 -14.914 1.00 76.56 70 ALA A N 1
ATOM 574 C CA . ALA A 1 70 ? 5.933 -9.686 -14.308 1.00 76.56 70 ALA A CA 1
ATOM 575 C C . ALA A 1 70 ? 5.308 -8.750 -15.347 1.00 76.56 70 ALA A C 1
ATOM 577 O O . ALA A 1 70 ? 5.859 -8.555 -16.437 1.00 76.56 70 ALA A O 1
ATOM 578 N N . LYS A 1 71 ? 4.182 -8.143 -14.970 1.00 80.75 71 LYS A N 1
ATOM 579 C CA . LYS A 1 71 ? 3.507 -7.108 -15.753 1.00 80.75 71 LYS A CA 1
ATOM 580 C C . LYS A 1 71 ? 4.352 -5.842 -15.812 1.00 80.75 71 LYS A C 1
ATOM 582 O O . LYS A 1 71 ? 5.104 -5.534 -14.888 1.00 80.75 71 LYS A O 1
ATOM 587 N N . ASP A 1 72 ? 4.199 -5.081 -16.889 1.00 82.19 72 ASP A N 1
ATOM 588 C CA . ASP A 1 72 ? 4.784 -3.745 -16.977 1.00 82.19 72 ASP A CA 1
ATOM 589 C C . ASP A 1 72 ? 4.153 -2.809 -15.935 1.00 82.19 72 ASP A C 1
ATOM 591 O O . ASP A 1 72 ? 2.938 -2.846 -15.712 1.00 82.19 72 ASP A O 1
ATOM 595 N N . PHE A 1 73 ? 4.967 -1.945 -15.321 1.00 81.06 73 PHE A N 1
ATOM 596 C CA . PHE A 1 73 ? 4.493 -1.000 -14.314 1.00 81.06 73 PHE A CA 1
ATOM 597 C C . PHE A 1 73 ? 3.337 -0.137 -14.804 1.00 81.06 73 PHE A C 1
ATOM 599 O O . PHE A 1 73 ? 2.386 0.061 -14.059 1.00 81.06 73 PHE A O 1
ATOM 606 N N . ARG A 1 74 ? 3.375 0.374 -16.040 1.00 82.38 74 ARG A N 1
ATOM 607 C CA . ARG A 1 74 ? 2.322 1.269 -16.545 1.00 82.38 74 ARG A CA 1
ATOM 608 C C . ARG A 1 74 ? 0.993 0.541 -16.708 1.00 82.38 74 ARG A C 1
ATOM 610 O O . ARG A 1 74 ? -0.059 1.133 -16.474 1.00 82.38 74 ARG A O 1
ATOM 617 N N . VAL A 1 75 ? 1.041 -0.738 -17.082 1.00 86.12 75 VAL A N 1
ATOM 618 C CA . VAL A 1 75 ? -0.149 -1.594 -17.182 1.00 86.12 75 VAL A CA 1
ATOM 619 C C . VAL A 1 75 ? -0.731 -1.821 -15.792 1.00 86.12 75 VAL A C 1
ATOM 621 O O . VAL A 1 75 ? -1.892 -1.495 -15.563 1.00 86.12 75 VAL A O 1
ATOM 624 N N . ALA A 1 76 ? 0.096 -2.271 -14.846 1.00 82.75 76 ALA A N 1
ATOM 625 C CA . ALA A 1 76 ? -0.328 -2.504 -13.470 1.00 82.75 76 ALA A CA 1
ATOM 626 C C . ALA A 1 76 ? -0.855 -1.227 -12.799 1.00 82.75 76 ALA A C 1
ATOM 628 O O . ALA A 1 76 ? -1.910 -1.230 -12.174 1.00 82.75 76 ALA A O 1
ATOM 629 N N . GLN A 1 77 ? -0.159 -0.104 -12.979 1.00 84.19 77 GLN A N 1
ATOM 630 C CA . GLN A 1 77 ? -0.570 1.201 -12.476 1.00 84.19 77 GLN A CA 1
ATOM 631 C C . GLN A 1 77 ? -1.954 1.588 -13.000 1.00 84.19 77 GLN A C 1
ATOM 633 O O . GLN A 1 77 ? -2.790 2.038 -12.217 1.00 84.19 77 GLN A O 1
ATOM 638 N N . LYS A 1 78 ? -2.205 1.418 -14.304 1.00 87.88 78 LYS A N 1
ATOM 639 C CA . LYS A 1 78 ? -3.501 1.722 -14.916 1.00 87.88 78 LYS A CA 1
ATOM 640 C C . LYS A 1 78 ? -4.602 0.814 -14.369 1.00 87.88 78 LYS A C 1
ATOM 642 O O . LYS A 1 78 ? -5.639 1.321 -13.956 1.00 87.88 78 LYS A O 1
ATOM 647 N N . GLU A 1 79 ? -4.358 -0.494 -14.309 1.00 85.56 79 GLU A N 1
ATOM 648 C CA . GLU A 1 79 ? -5.305 -1.467 -13.750 1.00 85.56 79 GLU A CA 1
ATOM 649 C C . GLU A 1 79 ? -5.670 -1.103 -12.303 1.00 85.56 79 GLU A C 1
ATOM 651 O O . GLU A 1 79 ? -6.850 -1.032 -11.954 1.00 85.56 79 GLU A O 1
ATOM 656 N N . VAL A 1 80 ? -4.676 -0.775 -11.470 1.00 83.06 80 VAL A N 1
ATOM 657 C CA . VAL A 1 80 ? -4.913 -0.338 -10.090 1.00 83.06 80 VAL A CA 1
ATOM 658 C C . VAL A 1 80 ? -5.662 0.991 -10.034 1.00 83.06 80 VAL A C 1
ATOM 660 O O . VAL A 1 80 ? -6.616 1.104 -9.266 1.00 83.06 80 VAL A O 1
ATOM 663 N N . ALA A 1 81 ? -5.288 1.977 -10.851 1.00 87.12 81 ALA A N 1
ATOM 664 C CA . ALA A 1 81 ? -5.962 3.272 -10.908 1.00 87.12 81 ALA A CA 1
ATOM 665 C C . ALA A 1 81 ? -7.452 3.129 -11.252 1.00 87.12 81 ALA A C 1
ATOM 667 O O . ALA A 1 81 ? -8.300 3.722 -10.580 1.00 87.12 81 ALA A O 1
ATOM 668 N N . ASP A 1 82 ? -7.772 2.304 -12.248 1.00 89.19 82 ASP A N 1
ATOM 669 C CA . ASP A 1 82 ? -9.144 2.034 -12.672 1.00 89.19 82 ASP A CA 1
ATOM 670 C C . ASP A 1 82 ? -9.924 1.283 -11.583 1.00 89.19 82 ASP A C 1
ATOM 672 O O . ASP A 1 82 ? -11.078 1.614 -11.302 1.00 89.19 82 ASP A O 1
ATOM 676 N N . MET A 1 83 ? -9.284 0.329 -10.897 1.00 84.38 83 MET A N 1
ATOM 677 C CA . MET A 1 83 ? -9.906 -0.404 -9.793 1.00 84.38 83 MET A CA 1
ATOM 678 C C . MET A 1 83 ? -10.243 0.481 -8.594 1.00 84.38 83 MET A C 1
ATOM 680 O O . MET A 1 83 ? -11.285 0.268 -7.973 1.00 84.38 83 MET A O 1
ATOM 684 N N . ILE A 1 84 ? -9.382 1.437 -8.234 1.00 84.88 84 ILE A N 1
ATOM 685 C CA . ILE A 1 84 ? -9.584 2.291 -7.051 1.00 84.88 84 ILE A C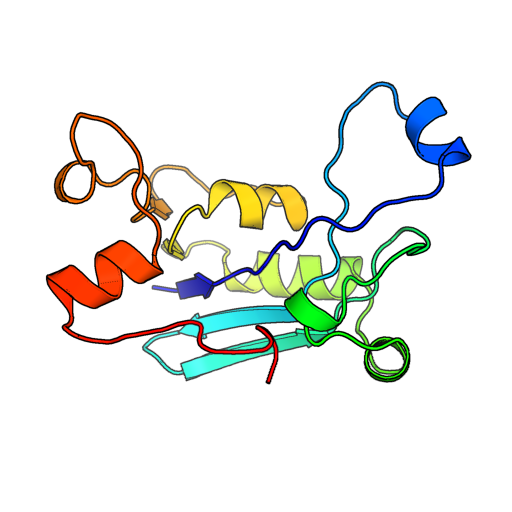A 1
ATOM 686 C C . ILE A 1 84 ? -10.459 3.515 -7.335 1.00 84.88 84 ILE A C 1
ATOM 688 O O . ILE A 1 84 ? -10.918 4.172 -6.400 1.00 84.88 84 ILE A O 1
ATOM 692 N N . LYS A 1 85 ? -10.704 3.847 -8.606 1.00 87.62 85 LYS A N 1
ATOM 693 C CA . LYS A 1 85 ? -11.461 5.038 -9.000 1.00 87.62 85 LYS A CA 1
ATOM 694 C C . LYS A 1 85 ? -12.874 5.032 -8.404 1.00 87.62 85 LYS A C 1
ATOM 696 O O . LYS A 1 85 ? -13.647 4.100 -8.609 1.00 87.62 85 LYS A O 1
ATOM 701 N N . GLY A 1 86 ? -13.212 6.102 -7.676 1.00 87.00 86 GLY A N 1
ATOM 702 C CA . GLY A 1 86 ? -14.531 6.290 -7.059 1.00 87.00 86 GLY A CA 1
ATOM 703 C C . GLY A 1 86 ? -14.842 5.320 -5.913 1.00 87.00 86 GLY A C 1
ATOM 704 O O . GLY A 1 86 ? -16.012 5.073 -5.625 1.00 87.00 86 GLY A O 1
ATOM 705 N N . ARG A 1 87 ? -13.824 4.716 -5.287 1.00 85.94 87 ARG A N 1
ATOM 706 C CA . ARG A 1 87 ? -14.005 3.734 -4.211 1.00 85.94 87 ARG A CA 1
ATOM 707 C C . ARG A 1 87 ? -13.231 4.119 -2.963 1.00 85.94 87 ARG A C 1
ATOM 709 O O . ARG A 1 87 ? -12.068 4.471 -3.045 1.00 85.94 87 ARG A O 1
ATOM 716 N N . LEU A 1 88 ? -13.847 3.888 -1.804 1.00 85.38 88 LEU A N 1
ATOM 717 C CA . LEU A 1 88 ? -13.192 4.004 -0.502 1.00 85.38 88 LEU A CA 1
ATOM 718 C C . LEU A 1 88 ? -12.025 3.007 -0.365 1.00 85.38 88 LEU A C 1
ATOM 720 O O . LEU A 1 88 ? -12.246 1.784 -0.417 1.00 85.38 88 LEU A O 1
ATOM 724 N N . LEU A 1 89 ? -10.830 3.540 -0.115 1.00 85.50 89 LEU A N 1
ATOM 725 C CA . LEU A 1 89 ? -9.612 2.809 0.220 1.00 85.50 89 LEU A CA 1
ATOM 726 C C . LEU A 1 89 ? -9.458 2.649 1.728 1.00 85.50 89 LEU A C 1
ATOM 728 O O . LEU A 1 89 ? -9.586 3.606 2.489 1.00 85.50 89 LEU A O 1
ATOM 732 N N . VAL A 1 90 ? -9.129 1.438 2.157 1.00 84.00 90 VAL A N 1
ATOM 733 C CA . VAL A 1 90 ? -8.823 1.097 3.548 1.00 84.00 90 VAL A CA 1
ATOM 734 C C . VAL A 1 90 ? -7.478 0.380 3.573 1.00 84.00 90 VAL A C 1
ATOM 736 O O . VAL A 1 90 ? -7.171 -0.386 2.667 1.00 84.00 90 VAL A O 1
ATOM 739 N N . GLY A 1 91 ? -6.636 0.630 4.566 1.00 83.19 91 GLY A N 1
ATOM 740 C CA . GLY A 1 91 ? -5.323 -0.012 4.612 1.00 83.19 91 GLY A CA 1
ATOM 741 C C . GLY A 1 91 ? -4.453 0.501 5.740 1.00 83.19 91 GLY A C 1
ATOM 742 O O . GLY A 1 91 ? -4.942 1.146 6.669 1.00 83.19 91 GLY A O 1
ATOM 743 N N . HIS A 1 92 ? -3.160 0.206 5.670 1.00 81.94 92 HIS A N 1
ATOM 744 C CA . HIS A 1 92 ? -2.181 0.616 6.669 1.00 81.94 92 HIS A CA 1
ATOM 745 C C . HIS A 1 92 ? -0.986 1.286 5.998 1.00 81.94 92 HIS A C 1
ATOM 747 O O . HIS A 1 92 ? -0.265 0.633 5.255 1.00 81.94 92 HIS A O 1
ATOM 753 N N . ALA A 1 93 ? -0.764 2.568 6.290 1.00 84.56 93 ALA A N 1
ATOM 754 C CA . ALA A 1 93 ? 0.260 3.398 5.657 1.00 84.56 93 ALA A CA 1
ATOM 755 C C . ALA A 1 93 ? 0.087 3.537 4.127 1.00 84.56 93 ALA A C 1
ATOM 757 O O . ALA A 1 93 ? 1.072 3.614 3.389 1.00 84.56 93 ALA A O 1
ATOM 758 N N . LEU A 1 94 ? -1.165 3.685 3.673 1.00 83.62 94 LEU A N 1
ATOM 759 C CA . LEU A 1 94 ? -1.588 3.767 2.263 1.00 83.62 94 LEU A CA 1
ATOM 760 C C . LEU A 1 94 ? -0.862 4.849 1.457 1.00 83.62 94 LEU A C 1
ATOM 762 O O . LEU A 1 94 ? -0.764 4.779 0.232 1.00 83.62 94 LEU A O 1
ATOM 766 N N . ARG A 1 95 ? -0.349 5.881 2.133 1.00 82.69 95 ARG A N 1
ATOM 767 C CA . ARG A 1 95 ? 0.451 6.933 1.498 1.00 82.69 95 ARG A CA 1
ATOM 768 C C . ARG A 1 95 ? 1.715 6.380 0.846 1.00 82.69 95 ARG A C 1
ATOM 770 O O . ARG A 1 95 ? 2.090 6.862 -0.222 1.00 82.69 95 ARG A O 1
ATOM 777 N N . ASN A 1 96 ? 2.370 5.415 1.488 1.00 76.19 96 ASN A N 1
ATOM 778 C CA . ASN A 1 96 ? 3.545 4.762 0.920 1.00 76.19 96 ASN A CA 1
ATOM 779 C C . ASN A 1 96 ? 3.141 4.019 -0.349 1.00 76.19 96 ASN A C 1
ATOM 781 O O . ASN A 1 96 ? 3.822 4.141 -1.365 1.00 76.19 96 ASN A O 1
ATOM 785 N N . ASP A 1 97 ? 1.983 3.357 -0.303 1.00 77.94 97 ASP A N 1
ATOM 786 C CA . ASP A 1 97 ? 1.521 2.542 -1.410 1.00 77.94 97 ASP A CA 1
ATOM 787 C C . ASP A 1 97 ? 1.169 3.347 -2.652 1.00 77.94 97 ASP A C 1
ATOM 789 O O . ASP A 1 97 ? 1.660 3.092 -3.753 1.00 77.94 97 ASP A O 1
ATOM 793 N N . LEU A 1 98 ? 0.361 4.384 -2.453 1.00 81.56 98 LEU A N 1
ATOM 794 C CA . LEU A 1 98 ? -0.044 5.293 -3.514 1.00 81.56 98 LEU A CA 1
ATOM 795 C C . LEU A 1 98 ? 1.157 6.036 -4.102 1.00 81.56 98 LEU A C 1
ATOM 797 O O . LEU A 1 98 ? 1.272 6.130 -5.322 1.00 81.56 98 LEU A O 1
ATOM 801 N N . ARG A 1 99 ? 2.093 6.505 -3.261 1.00 81.44 99 ARG A N 1
ATOM 802 C CA . ARG A 1 99 ? 3.312 7.183 -3.732 1.00 81.44 99 ARG A CA 1
ATOM 803 C C . ARG A 1 99 ? 4.098 6.296 -4.680 1.00 81.44 99 ARG A C 1
ATOM 805 O O . ARG A 1 99 ? 4.618 6.772 -5.682 1.00 81.44 99 ARG A O 1
ATOM 812 N N . ALA A 1 100 ? 4.197 5.026 -4.350 1.00 73.19 100 ALA A N 1
ATOM 813 C CA . ALA A 1 100 ? 5.069 4.122 -5.049 1.00 73.19 100 ALA A CA 1
ATOM 814 C C . ALA A 1 100 ? 4.378 3.420 -6.236 1.00 73.19 100 ALA A C 1
ATOM 816 O O . ALA A 1 100 ? 5.058 2.927 -7.128 1.00 73.19 100 ALA A O 1
ATOM 817 N N . LEU A 1 101 ? 3.049 3.500 -6.337 1.00 78.19 101 LEU A N 1
ATOM 818 C CA . LEU A 1 101 ? 2.305 3.350 -7.594 1.00 78.19 101 LEU A CA 1
ATOM 819 C C . LEU A 1 101 ? 2.243 4.646 -8.424 1.00 78.19 101 LEU A C 1
ATOM 821 O O . LEU A 1 101 ? 1.662 4.647 -9.506 1.00 78.19 101 LEU A O 1
ATOM 825 N N . LEU A 1 102 ? 2.809 5.758 -7.939 1.00 82.25 102 LEU A N 1
ATOM 826 C CA . LEU A 1 102 ? 2.672 7.092 -8.542 1.00 82.25 102 LEU A CA 1
ATOM 827 C C . LEU A 1 102 ? 1.195 7.493 -8.756 1.00 82.25 102 LEU A C 1
ATOM 829 O O . LEU A 1 102 ? 0.847 8.132 -9.747 1.00 82.25 102 LEU A O 1
ATOM 833 N N . LEU A 1 103 ? 0.319 7.099 -7.830 1.00 84.44 103 LEU A N 1
ATOM 834 C CA . LEU A 1 103 ? -1.110 7.404 -7.833 1.00 84.44 103 LEU A CA 1
ATOM 835 C C . LEU A 1 103 ? -1.465 8.385 -6.714 1.00 84.44 103 LEU A C 1
ATOM 837 O O . LEU A 1 103 ? -0.786 8.497 -5.693 1.00 84.44 103 LEU A O 1
ATOM 841 N N . SER A 1 104 ? -2.584 9.080 -6.896 1.00 88.00 104 SER A N 1
ATOM 842 C CA . SER A 1 104 ? -3.225 9.863 -5.843 1.00 88.00 104 SER A CA 1
ATOM 843 C C . SER A 1 104 ? -4.669 9.410 -5.667 1.00 88.00 104 SER A C 1
ATOM 845 O O . SER A 1 104 ? -5.286 8.880 -6.590 1.00 88.00 104 SER A O 1
ATOM 847 N N . HIS A 1 105 ? -5.199 9.595 -4.461 1.00 89.44 105 HIS A N 1
ATOM 848 C CA . HIS A 1 105 ? -6.577 9.257 -4.136 1.00 89.44 105 HIS A CA 1
ATOM 849 C C . HIS A 1 105 ? -7.182 10.346 -3.238 1.00 89.44 105 HIS A C 1
ATOM 851 O O . HIS A 1 105 ? -6.454 10.895 -2.398 1.00 89.44 105 HIS A O 1
ATOM 857 N N . PRO A 1 106 ? -8.472 10.703 -3.396 1.00 92.94 106 PRO A N 1
ATOM 858 C CA . PRO A 1 106 ? -9.094 11.736 -2.580 1.00 92.94 106 PRO A CA 1
ATOM 859 C C . PRO A 1 106 ? -8.998 11.416 -1.087 1.00 92.94 106 PRO A C 1
ATOM 861 O O . PRO A 1 106 ? -9.350 10.326 -0.650 1.00 92.94 106 PRO A O 1
ATOM 864 N N . LYS A 1 107 ? -8.547 12.383 -0.276 1.00 89.69 107 LYS A N 1
ATOM 865 C CA . LYS A 1 107 ? -8.325 12.172 1.169 1.00 89.69 107 LYS A CA 1
ATOM 866 C C . LYS A 1 107 ? -9.586 11.713 1.905 1.00 89.69 107 LYS A C 1
ATOM 868 O O . LYS A 1 107 ? -9.492 10.922 2.838 1.00 89.69 107 LYS A O 1
ATOM 873 N N . TYR A 1 108 ? -10.754 12.202 1.489 1.00 90.94 108 TYR A N 1
ATOM 874 C CA . TYR A 1 108 ? -12.036 11.825 2.087 1.00 90.94 108 TYR A CA 1
ATOM 875 C C . TYR A 1 108 ? -12.424 10.366 1.797 1.00 90.94 108 TYR A C 1
ATOM 877 O O . TYR A 1 108 ? -13.160 9.782 2.595 1.00 90.94 108 TYR A O 1
ATOM 885 N N . ASP A 1 109 ? -11.851 9.758 0.754 1.00 90.94 109 ASP A N 1
ATOM 886 C CA . ASP A 1 109 ? -12.041 8.357 0.370 1.00 90.94 109 ASP A CA 1
ATOM 887 C C . ASP A 1 109 ? -10.918 7.431 0.884 1.00 90.94 109 ASP A C 1
ATOM 889 O O . ASP A 1 109 ? -10.847 6.263 0.512 1.00 90.94 109 ASP A O 1
ATOM 893 N N . VAL A 1 110 ? -10.053 7.906 1.787 1.00 89.25 110 VAL A N 1
ATOM 894 C CA . VAL A 1 110 ? -8.994 7.095 2.414 1.00 89.25 110 VAL A CA 1
ATOM 895 C C . VAL A 1 110 ? -9.290 6.847 3.895 1.00 89.25 110 VAL A C 1
ATOM 897 O O . VAL A 1 110 ? -9.607 7.766 4.652 1.00 89.25 110 VAL A O 1
ATOM 900 N N . ARG A 1 111 ? -9.153 5.597 4.344 1.00 88.62 111 ARG A N 1
ATOM 901 C CA . ARG A 1 111 ? -9.179 5.180 5.755 1.00 88.62 111 ARG A CA 1
ATOM 902 C C . ARG A 1 111 ? -7.885 4.444 6.083 1.00 88.62 111 ARG A C 1
ATOM 904 O O . ARG A 1 111 ? -7.765 3.236 5.897 1.00 88.62 111 ARG A O 1
ATOM 911 N N . ASP A 1 112 ? -6.908 5.204 6.559 1.00 88.12 112 ASP A N 1
ATOM 912 C CA . ASP A 1 112 ? -5.596 4.677 6.922 1.00 88.12 112 ASP A CA 1
ATOM 913 C C . ASP A 1 112 ? -5.546 4.325 8.415 1.00 88.12 112 ASP A C 1
ATOM 915 O O . ASP A 1 112 ? -5.641 5.192 9.286 1.00 88.12 112 ASP A O 1
ATOM 919 N N . THR A 1 113 ? -5.380 3.040 8.712 1.00 87.25 113 THR A N 1
ATOM 920 C CA . THR A 1 113 ? -5.257 2.519 10.079 1.00 87.25 113 THR A CA 1
ATOM 921 C C . THR A 1 113 ? -3.980 2.992 10.778 1.00 87.25 113 THR A C 1
ATOM 923 O O . THR A 1 113 ? -3.958 3.057 12.004 1.00 87.25 113 THR A O 1
ATOM 926 N N . ALA A 1 114 ? -2.933 3.374 10.040 1.00 86.94 114 ALA A N 1
ATOM 927 C CA . ALA A 1 114 ? -1.709 3.924 10.620 1.00 86.94 114 ALA A CA 1
ATOM 928 C C . ALA A 1 114 ? -1.893 5.363 11.136 1.00 86.94 114 ALA A C 1
ATOM 930 O O . ALA A 1 114 ? -1.144 5.792 12.011 1.00 86.94 114 ALA A O 1
ATOM 931 N N . GLU A 1 115 ? -2.881 6.098 10.615 1.00 88.06 115 GLU A N 1
ATOM 932 C CA . GLU A 1 115 ? -3.212 7.476 11.020 1.00 88.06 115 GLU A CA 1
ATOM 933 C C . GLU A 1 115 ? -4.447 7.541 11.929 1.00 88.06 115 GLU A C 1
ATOM 935 O O . GLU A 1 115 ? -4.806 8.605 12.441 1.00 88.06 115 GLU A O 1
ATOM 940 N N . TYR A 1 116 ? -5.141 6.416 12.118 1.00 89.00 116 TYR A N 1
ATOM 941 C CA . TYR A 1 116 ? -6.377 6.391 12.880 1.00 89.00 116 TYR A CA 1
ATOM 942 C C . TYR A 1 116 ? -6.101 6.653 14.362 1.00 89.00 116 TYR A C 1
ATOM 944 O O . TYR A 1 116 ? -5.374 5.902 15.008 1.00 89.00 116 TYR A O 1
ATOM 952 N N . ARG A 1 117 ? -6.697 7.719 14.916 1.00 87.12 117 ARG A N 1
ATOM 953 C CA . ARG A 1 117 ? -6.377 8.233 16.264 1.00 87.12 117 ARG A CA 1
ATOM 954 C C . ARG A 1 117 ? -6.442 7.177 17.367 1.00 87.12 117 ARG A C 1
ATOM 956 O O . ARG A 1 117 ? -5.599 7.206 18.255 1.00 87.12 117 ARG A O 1
ATOM 963 N N . LEU A 1 118 ? -7.403 6.254 17.303 1.00 87.50 118 LEU A N 1
ATOM 964 C CA . LEU A 1 118 ? -7.568 5.190 18.305 1.00 87.50 118 LEU A CA 1
ATOM 965 C C . LEU A 1 118 ? -6.447 4.140 18.253 1.00 87.50 118 LEU A C 1
ATOM 967 O O . LEU A 1 118 ? -6.227 3.423 19.222 1.00 87.50 118 LEU A O 1
ATOM 971 N N . PHE A 1 119 ? -5.722 4.060 17.139 1.00 86.88 119 PHE A N 1
ATOM 972 C CA . PHE A 1 119 ? -4.606 3.139 16.937 1.00 86.88 119 PHE A CA 1
ATOM 973 C C . PHE A 1 119 ? -3.242 3.793 17.189 1.00 86.88 119 PHE A C 1
ATOM 975 O O . PHE A 1 119 ? -2.212 3.122 17.105 1.00 86.88 119 PHE A O 1
ATOM 982 N N . LEU A 1 120 ? -3.204 5.082 17.539 1.00 87.62 120 LEU A N 1
ATOM 983 C CA . LEU A 1 120 ? -1.971 5.772 17.911 1.00 87.62 120 LEU A CA 1
ATOM 984 C C . LEU A 1 120 ? -1.638 5.512 19.384 1.00 87.62 120 LEU A C 1
ATOM 986 O O . LEU A 1 120 ? -2.485 5.665 20.260 1.00 87.62 120 LEU A O 1
ATOM 990 N N . LYS A 1 121 ? -0.374 5.190 19.681 1.00 84.62 121 LYS A N 1
ATOM 991 C CA . LYS A 1 121 ? 0.122 5.050 21.062 1.00 84.62 121 LYS A CA 1
ATOM 992 C C . LYS A 1 121 ? 1.065 6.202 21.374 1.00 84.62 121 LYS A C 1
ATOM 994 O O . LYS A 1 121 ? 2.107 6.336 20.739 1.00 84.62 121 LYS A O 1
ATOM 999 N N . GLY A 1 122 ? 0.673 7.069 22.309 1.00 86.69 122 GLY A N 1
ATOM 1000 C CA . GLY A 1 122 ? 1.428 8.291 22.619 1.00 86.69 122 GLY A CA 1
ATOM 1001 C C . GLY A 1 122 ? 1.608 9.210 21.402 1.00 86.69 122 GLY A C 1
ATOM 1002 O O . GLY A 1 122 ? 2.677 9.780 21.216 1.00 86.69 122 GLY A O 1
ATOM 1003 N N . GLY A 1 123 ? 0.607 9.269 20.513 1.00 85.50 123 GLY A N 1
ATOM 1004 C CA . GLY A 1 123 ? 0.666 10.048 19.269 1.00 85.50 123 GLY A CA 1
ATOM 1005 C C . GLY A 1 123 ? 1.551 9.452 18.166 1.00 85.50 123 GLY A C 1
ATOM 1006 O O . GLY A 1 123 ? 1.687 10.059 17.108 1.00 85.50 123 GLY A O 1
ATOM 1007 N N . ARG A 1 124 ? 2.143 8.269 18.374 1.00 85.81 124 ARG A N 1
ATOM 1008 C CA . ARG A 1 124 ? 2.991 7.593 17.384 1.00 85.81 124 ARG A CA 1
ATOM 1009 C C . ARG A 1 124 ? 2.234 6.482 16.666 1.00 85.81 124 ARG A C 1
ATOM 1011 O O . ARG A 1 124 ? 1.430 5.769 17.274 1.00 85.81 124 ARG A O 1
ATOM 1018 N N . ARG A 1 125 ? 2.539 6.325 15.374 1.00 88.12 125 ARG A N 1
ATOM 1019 C CA . ARG A 1 125 ? 2.025 5.230 14.543 1.00 88.12 125 ARG A CA 1
ATOM 1020 C C . ARG A 1 125 ? 2.524 3.893 15.076 1.00 88.12 125 ARG A C 1
ATOM 1022 O O . ARG A 1 125 ? 3.669 3.775 15.513 1.00 88.12 125 ARG A O 1
ATOM 1029 N N . ARG A 1 126 ? 1.664 2.885 15.010 1.00 88.00 126 ARG A N 1
ATOM 1030 C CA . ARG A 1 126 ? 1.983 1.500 15.364 1.00 88.00 126 ARG A CA 1
ATOM 1031 C C . ARG A 1 126 ? 2.131 0.667 14.103 1.00 88.00 126 ARG A C 1
ATOM 1033 O O . ARG A 1 126 ? 1.536 0.999 13.087 1.00 88.00 126 ARG A O 1
ATOM 1040 N N . SER A 1 127 ? 2.890 -0.422 14.176 1.00 85.44 127 SER A N 1
ATOM 1041 C CA . SER A 1 127 ? 2.973 -1.376 13.070 1.00 85.44 127 SER A CA 1
ATOM 1042 C C . SER A 1 127 ? 1.669 -2.157 12.920 1.00 85.44 127 SER A C 1
ATOM 1044 O O . SER A 1 127 ? 1.009 -2.469 13.915 1.00 85.44 127 SER A O 1
ATOM 1046 N N . LEU A 1 128 ? 1.342 -2.551 11.686 1.00 85.06 128 LEU A N 1
ATOM 1047 C CA . LEU A 1 128 ? 0.200 -3.422 11.410 1.00 85.06 128 LEU A CA 1
ATOM 1048 C C . LEU A 1 128 ? 0.266 -4.722 12.225 1.00 85.06 128 LEU A C 1
ATOM 1050 O O . LEU A 1 128 ? -0.733 -5.110 12.818 1.00 85.06 128 LEU A O 1
ATOM 1054 N N . ARG A 1 129 ? 1.451 -5.345 12.344 1.00 83.50 129 ARG A N 1
ATOM 1055 C CA . ARG A 1 129 ? 1.670 -6.523 13.206 1.00 83.50 129 ARG A CA 1
ATOM 1056 C C . ARG A 1 129 ? 1.275 -6.247 14.658 1.00 83.50 129 ARG A C 1
ATOM 1058 O O . ARG A 1 129 ? 0.614 -7.070 15.283 1.00 83.50 129 ARG A O 1
ATOM 1065 N N . GLY A 1 130 ? 1.677 -5.094 15.193 1.00 85.81 130 GLY A N 1
ATOM 1066 C CA . GLY A 1 130 ? 1.349 -4.702 16.559 1.00 85.81 130 GLY A CA 1
ATOM 1067 C C . GLY A 1 130 ? -0.139 -4.421 16.759 1.00 85.81 130 GLY A C 1
ATOM 1068 O O . GLY A 1 130 ? -0.651 -4.679 17.843 1.00 85.81 130 GLY A O 1
ATOM 1069 N N . LEU A 1 131 ? -0.831 -3.904 15.741 1.00 86.94 131 LEU A N 1
ATOM 1070 C CA . LEU A 1 131 ? -2.281 -3.697 15.779 1.00 86.94 131 LEU A CA 1
ATOM 1071 C C . LEU A 1 131 ? -3.042 -5.022 15.656 1.00 86.94 131 LEU A C 1
ATOM 1073 O O . LEU A 1 131 ? -3.937 -5.278 16.452 1.00 86.94 131 LEU A O 1
ATOM 1077 N N . ALA A 1 132 ? -2.656 -5.892 14.722 1.00 86.38 132 ALA A N 1
ATOM 1078 C CA . ALA A 1 132 ? -3.281 -7.200 14.535 1.00 86.38 132 ALA A CA 1
ATOM 1079 C C . ALA A 1 132 ? -3.144 -8.084 15.782 1.00 86.38 132 ALA A C 1
ATOM 1081 O O . ALA A 1 132 ? -4.118 -8.694 16.216 1.00 86.38 132 ALA A O 1
ATOM 1082 N N . SER A 1 133 ? -1.967 -8.091 16.413 1.00 88.00 133 SER A N 1
ATOM 1083 C CA . SER A 1 133 ? -1.757 -8.869 17.635 1.00 88.00 133 SER A CA 1
ATOM 1084 C C . SER A 1 133 ? -2.589 -8.359 18.812 1.00 88.00 133 SER A C 1
ATOM 1086 O O . SER A 1 133 ? -2.998 -9.169 19.633 1.00 88.00 133 SER A O 1
ATOM 1088 N N . GLU A 1 134 ? -2.811 -7.047 18.925 1.00 88.44 134 GLU A N 1
ATOM 1089 C CA . GLU A 1 134 ? -3.544 -6.459 20.055 1.00 88.44 134 GLU A CA 1
ATOM 1090 C C . GLU A 1 134 ? -5.059 -6.532 19.867 1.00 88.44 134 GLU A C 1
ATOM 1092 O O . GLU A 1 134 ? -5.768 -6.944 20.776 1.00 88.44 134 GLU A O 1
ATOM 1097 N N . PHE A 1 135 ? -5.555 -6.143 18.691 1.00 86.62 135 PHE A N 1
ATOM 1098 C CA . PHE A 1 135 ? -6.992 -6.011 18.447 1.00 86.62 135 PHE A CA 1
ATOM 1099 C C . PHE A 1 135 ? -7.636 -7.279 17.890 1.00 86.62 135 PHE A C 1
ATOM 1101 O O . PHE A 1 135 ? -8.835 -7.470 18.063 1.00 86.62 135 PHE A O 1
ATOM 1108 N N . LEU A 1 136 ? -6.865 -8.131 17.206 1.00 86.31 136 LEU A N 1
ATOM 1109 C CA . LEU A 1 136 ? -7.375 -9.359 16.586 1.00 86.31 136 LEU A CA 1
ATOM 1110 C C . LEU A 1 136 ? -6.821 -10.626 17.252 1.00 86.31 136 LEU A C 1
ATOM 1112 O O . LEU A 1 136 ? -7.290 -11.717 16.949 1.00 86.31 136 LEU A O 1
ATOM 1116 N N . GLY A 1 137 ? -5.810 -10.514 18.124 1.00 86.00 137 GLY A N 1
ATOM 1117 C CA . GLY A 1 137 ? -5.128 -11.674 18.711 1.00 86.00 137 GLY A CA 1
ATOM 1118 C C . GLY A 1 137 ? -4.340 -12.510 17.693 1.00 86.00 137 GLY A C 1
ATOM 1119 O O . GLY A 1 137 ? -3.906 -13.615 18.008 1.00 86.00 137 GLY A O 1
ATOM 1120 N N . VAL A 1 138 ? -4.143 -12.000 16.471 1.00 83.50 138 VAL A N 1
ATOM 1121 C CA . VAL A 1 138 ? -3.490 -12.723 15.371 1.00 83.50 138 VAL A CA 1
ATOM 1122 C C . VAL A 1 138 ? -2.058 -12.237 15.204 1.00 83.50 138 VAL A C 1
ATOM 1124 O O . VAL A 1 138 ? -1.791 -11.035 15.130 1.00 83.50 138 VAL A O 1
ATOM 1127 N N . LYS A 1 139 ? -1.119 -13.176 15.074 1.00 80.69 139 LYS A N 1
ATOM 1128 C CA . LYS A 1 139 ? 0.251 -12.863 14.666 1.00 80.69 139 LYS A CA 1
ATOM 1129 C C . LYS A 1 139 ? 0.369 -12.986 13.149 1.00 80.69 139 LYS A C 1
ATOM 1131 O O . LYS A 1 139 ? 0.139 -14.050 12.587 1.00 80.69 139 LYS A O 1
ATOM 1136 N N . ILE A 1 140 ? 0.718 -11.882 12.498 1.00 74.56 140 ILE A N 1
ATOM 1137 C CA . ILE A 1 140 ? 0.824 -11.771 11.038 1.00 74.56 140 ILE A CA 1
ATOM 1138 C C . ILE A 1 140 ? 2.261 -11.448 10.606 1.00 74.56 140 ILE A C 1
ATOM 1140 O O . ILE A 1 140 ? 3.075 -10.980 11.411 1.00 74.56 140 ILE A O 1
ATOM 1144 N N . GLN A 1 141 ? 2.540 -11.627 9.310 1.00 66.31 141 GLN A N 1
ATOM 1145 C CA . GLN A 1 141 ? 3.835 -11.340 8.672 1.00 66.31 141 GLN A CA 1
ATOM 1146 C C . GLN A 1 141 ? 4.983 -12.214 9.212 1.00 66.31 141 GLN A C 1
ATOM 1148 O O . GLN A 1 141 ? 6.038 -11.691 9.556 1.00 66.31 141 GLN A O 1
ATOM 1153 N N . HIS A 1 142 ? 4.781 -13.525 9.365 1.00 59.50 142 HIS A N 1
ATOM 1154 C CA . HIS A 1 142 ? 5.847 -14.464 9.733 1.00 59.50 142 HIS A CA 1
ATOM 1155 C C . HIS A 1 142 ? 6.556 -14.987 8.469 1.00 59.50 142 HIS A C 1
ATOM 1157 O O . HIS A 1 142 ? 5.902 -15.631 7.662 1.00 59.50 142 HIS A O 1
ATOM 1163 N N . GLY A 1 143 ? 7.868 -14.753 8.316 1.00 59.75 143 GLY A N 1
ATOM 1164 C CA . GLY A 1 143 ? 8.674 -15.287 7.199 1.00 59.75 143 GLY A CA 1
ATOM 1165 C C . GLY A 1 143 ? 8.952 -14.296 6.056 1.00 59.75 143 GLY A C 1
ATOM 1166 O O . GLY A 1 143 ? 8.848 -13.085 6.259 1.00 59.75 143 GLY A O 1
ATOM 1167 N N . GLU A 1 144 ? 9.341 -14.818 4.880 1.00 50.78 144 GLU A N 1
ATOM 1168 C CA . GLU A 1 144 ? 9.444 -14.041 3.631 1.00 50.78 144 GLU A CA 1
ATOM 1169 C C . GLU A 1 144 ? 8.066 -13.457 3.304 1.00 50.78 144 GLU A C 1
ATOM 1171 O O . GLU A 1 144 ? 7.044 -14.129 3.432 1.00 50.78 144 GLU A O 1
ATOM 1176 N N . HIS A 1 145 ? 8.019 -12.182 2.929 1.00 52.25 145 HIS A N 1
ATOM 1177 C CA . HIS A 1 145 ? 6.750 -11.472 2.900 1.00 52.25 145 HIS A CA 1
ATOM 1178 C C . HIS A 1 145 ? 5.890 -11.742 1.638 1.00 52.25 145 HIS A C 1
ATOM 1180 O O . HIS A 1 145 ? 4.711 -11.391 1.640 1.00 52.25 145 HIS A O 1
ATOM 1186 N N . CYS A 1 146 ? 6.460 -12.347 0.588 1.00 46.19 146 CYS A N 1
ATOM 1187 C CA . CYS A 1 146 ? 5.724 -12.894 -0.559 1.00 46.19 146 CYS A CA 1
ATOM 1188 C C . CYS A 1 146 ? 5.933 -14.415 -0.616 1.00 46.19 146 CYS A C 1
ATOM 1190 O O . CYS A 1 146 ? 6.805 -14.882 -1.350 1.00 46.19 146 CYS A O 1
ATOM 1192 N N . LEU A 1 147 ? 5.164 -15.165 0.174 1.00 34.69 147 LEU A N 1
ATOM 1193 C CA . LEU A 1 147 ? 4.965 -16.611 0.039 1.00 34.69 147 LEU A CA 1
ATOM 1194 C C . LEU A 1 147 ? 3.516 -16.961 0.377 1.00 34.69 147 LEU A C 1
ATOM 1196 O O . LEU A 1 147 ? 3.003 -16.405 1.376 1.00 34.69 147 LEU A O 1
#

Secondary structure (DSSP, 8-state):
-EEEEE--EEPPPPHHHHHH-SS----EE-EEEEEETTEEEEEEEEE-SS--S---HHHH---TTGGGSPEEHHHHHHHHHHHHTTS-EEESSHHHHHHHTT----GGGEEETTT-GGG-BTTB---HHHHHHHHT------SSS--

Sequence (147 aa):
MIYIQGMFLPFTVSREYERSVKAPGQHSLGCHILFIKGNVVYDEYVRPMERVVDFRTEISGIRPRDLRKAKDFRVAQKEVADMIKGRLLVGHALRNDLRALLLSHPKYDVRDTAEYRLFLKGGRRRSLRGLASEFLGVKIQHGEHCL